Protein AF-A0A2N2DMI3-F1 (afdb_monomer)

pLDDT: mean 88.22, std 6.82, range [53.88, 96.31]

Foldseek 3Di:
DWDDDDPPDDDDPPDDIDDDDDDCPDDDDPCCVVVVHDDDPDDPVVVVVVVVVVD

Secondary structure (DSSP, 8-state):
-EE---TTSPP-TT---EE------S---HHHHHHT-----S-HHHHHHHHHHT-

Mean predicted aligned error: 5.8 Å

Solvent-accessible surface area (backbone atoms only — not comparable to full-atom values): 3885 Å² total; per-residue (Å²): 87,80,47,68,81,68,92,86,59,74,90,54,90,91,62,78,68,50,77,51,84,83,81,86,85,71,82,82,50,72,64,34,68,70,71,74,48,83,87,77,87,69,56,66,71,63,51,53,49,52,57,58,71,76,101

Structure (mmCIF, N/CA/C/O backbone):
data_AF-A0A2N2DMI3-F1
#
_entry.id   AF-A0A2N2DMI3-F1
#
loop_
_atom_site.group_PDB
_atom_site.id
_atom_site.type_symbol
_atom_site.label_atom_id
_atom_site.label_alt_id
_atom_site.label_comp_id
_atom_site.label_asym_id
_atom_site.label_entity_id
_atom_site.label_seq_id
_atom_site.pdbx_PDB_ins_code
_atom_site.Cartn_x
_atom_site.Cartn_y
_atom_site.Cartn_z
_atom_site.occupancy
_atom_site.B_iso_or_equiv
_atom_site.auth_seq_id
_atom_site.auth_comp_id
_atom_site.auth_asym_id
_atom_site.auth_atom_id
_atom_site.pdbx_PDB_model_num
ATOM 1 N N . TYR A 1 1 ? -4.220 4.627 -5.838 1.00 92.50 1 TYR A N 1
ATOM 2 C CA . TYR A 1 1 ? -3.144 5.040 -6.748 1.00 92.50 1 TYR A CA 1
ATOM 3 C C . TYR A 1 1 ? -3.292 4.340 -8.086 1.00 92.50 1 TYR A C 1
ATOM 5 O O . TYR A 1 1 ? -3.838 3.246 -8.125 1.00 92.50 1 TYR A O 1
ATOM 13 N N . LEU A 1 2 ? -2.855 4.977 -9.172 1.00 94.06 2 LEU A N 1
ATOM 14 C CA . LEU A 1 2 ? -2.713 4.331 -10.477 1.00 94.06 2 LEU A CA 1
ATOM 15 C C . LEU A 1 2 ? -1.235 4.013 -10.678 1.00 94.06 2 LEU A C 1
ATOM 17 O O . LEU A 1 2 ? -0.408 4.922 -10.622 1.00 94.06 2 LEU A O 1
ATOM 21 N N . HIS A 1 3 ? -0.933 2.747 -10.935 1.00 93.12 3 HIS A N 1
ATOM 22 C CA . HIS A 1 3 ? 0.410 2.280 -11.245 1.00 93.12 3 HIS A CA 1
ATOM 23 C C . HIS A 1 3 ? 0.447 1.882 -12.721 1.00 93.12 3 HIS A C 1
ATOM 25 O O . HIS A 1 3 ? -0.250 0.958 -13.143 1.00 93.12 3 HIS A O 1
ATOM 31 N N . SER A 1 4 ? 1.218 2.620 -13.521 1.00 91.44 4 SER A N 1
ATOM 32 C CA . SER A 1 4 ? 1.416 2.361 -14.951 1.00 91.44 4 SER A CA 1
ATOM 33 C C . SER A 1 4 ? 2.896 2.403 -15.322 1.00 91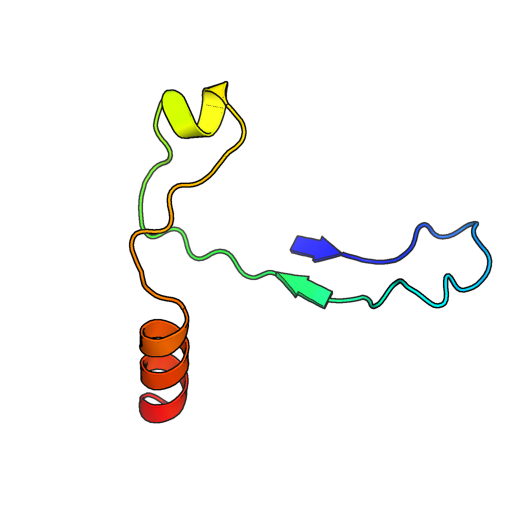.44 4 SER A C 1
ATOM 35 O O . SER A 1 4 ? 3.693 3.069 -14.659 1.00 91.44 4 SER A O 1
ATOM 37 N N . ALA A 1 5 ? 3.257 1.751 -16.430 1.00 90.75 5 ALA A N 1
ATOM 38 C CA . ALA A 1 5 ? 4.620 1.802 -16.942 1.00 90.75 5 ALA A CA 1
ATOM 39 C C . ALA A 1 5 ? 5.015 3.253 -17.291 1.00 90.75 5 ALA A C 1
ATOM 41 O O . ALA A 1 5 ? 4.161 4.032 -17.737 1.00 90.75 5 ALA A O 1
ATOM 42 N N . PRO A 1 6 ? 6.290 3.644 -17.118 1.00 88.50 6 PRO A N 1
ATOM 43 C CA . PRO A 1 6 ? 6.724 4.988 -17.476 1.0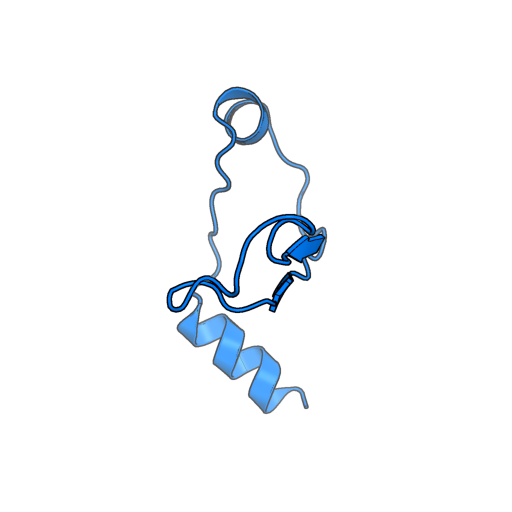0 88.50 6 PR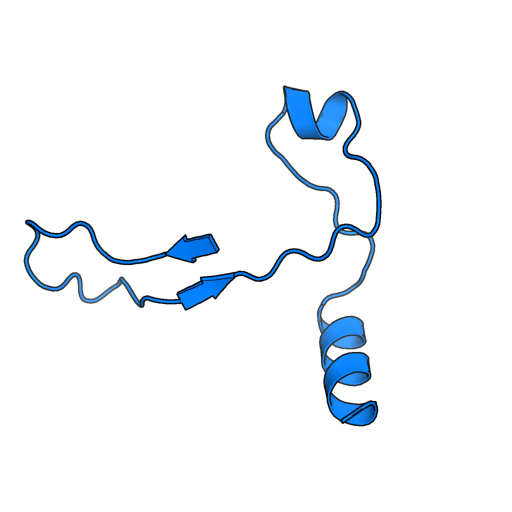O A CA 1
ATOM 44 C C . PRO A 1 6 ? 6.595 5.224 -18.990 1.00 88.50 6 PRO A C 1
ATOM 46 O O . PRO A 1 6 ? 6.979 4.381 -19.799 1.00 88.50 6 PRO A O 1
ATOM 49 N N . SER A 1 7 ? 6.102 6.399 -19.392 1.00 79.56 7 SER A N 1
ATOM 50 C CA . SER A 1 7 ? 5.597 6.659 -20.755 1.00 79.56 7 SER A CA 1
ATOM 51 C C . SER A 1 7 ? 6.617 6.569 -21.900 1.00 79.56 7 SER A C 1
ATOM 53 O O . SER A 1 7 ? 6.223 6.627 -23.059 1.00 79.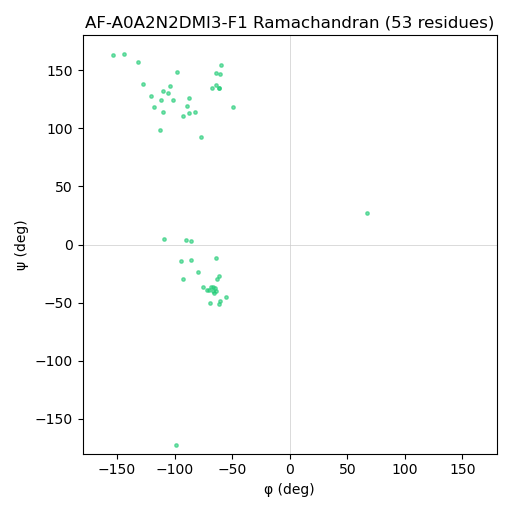56 7 SER A O 1
ATOM 55 N N . ARG A 1 8 ? 7.922 6.501 -21.609 1.00 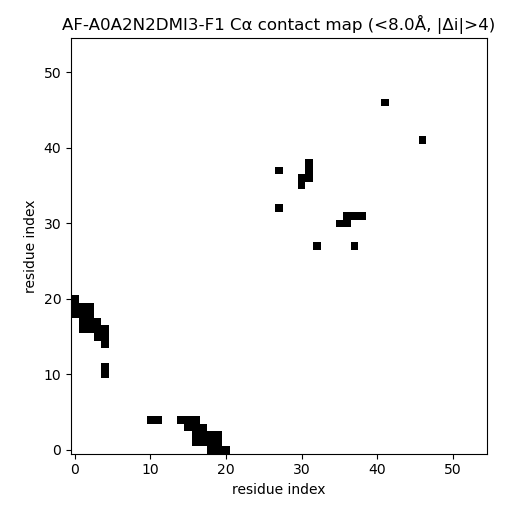81.56 8 ARG A N 1
ATOM 56 C CA . ARG A 1 8 ? 9.002 6.531 -22.617 1.00 81.56 8 ARG A CA 1
ATOM 57 C C . ARG A 1 8 ? 9.722 5.193 -22.800 1.00 81.56 8 ARG A C 1
ATOM 59 O O . ARG A 1 8 ? 10.706 5.144 -23.531 1.00 81.56 8 ARG A O 1
ATOM 66 N N . PHE A 1 9 ? 9.263 4.134 -22.141 1.00 77.50 9 PHE A N 1
ATOM 67 C CA . PHE A 1 9 ? 9.851 2.804 -22.272 1.00 77.50 9 PHE A CA 1
ATOM 68 C C . PHE A 1 9 ? 9.052 1.953 -23.255 1.00 77.50 9 PHE A C 1
ATOM 70 O O . PHE A 1 9 ? 7.837 2.098 -23.386 1.00 77.50 9 PHE A O 1
ATOM 77 N N . ASN A 1 10 ? 9.754 1.051 -23.941 1.00 79.94 10 ASN A N 1
ATOM 78 C CA . ASN A 1 10 ? 9.113 -0.022 -24.690 1.00 79.94 10 ASN A CA 1
ATOM 79 C C . ASN A 1 10 ? 8.286 -0.889 -23.716 1.00 79.94 10 ASN A C 1
ATOM 81 O O . ASN A 1 10 ? 8.634 -0.922 -22.530 1.00 79.94 10 ASN A O 1
ATOM 85 N N . PRO A 1 11 ? 7.228 -1.591 -24.167 1.00 78.25 11 PRO A N 1
ATOM 86 C CA . PRO A 1 11 ? 6.436 -2.449 -23.293 1.00 78.25 11 PRO A CA 1
ATOM 87 C C . PRO A 1 11 ? 7.341 -3.376 -22.476 1.00 78.25 11 PRO A C 1
ATOM 89 O O . PRO A 1 11 ? 8.108 -4.159 -23.037 1.00 78.25 11 PRO A O 1
ATOM 92 N N . LEU A 1 12 ? 7.284 -3.227 -21.152 1.00 86.62 12 LEU A N 1
ATOM 93 C CA . LEU A 1 12 ? 8.022 -4.062 -20.215 1.00 86.62 12 LEU A CA 1
ATOM 94 C C . LEU A 1 12 ? 7.207 -5.350 -20.029 1.00 86.62 12 LEU A C 1
ATOM 96 O O . LEU A 1 12 ? 6.095 -5.259 -19.508 1.00 86.62 12 LEU A O 1
ATOM 100 N N . PRO A 1 13 ? 7.707 -6.523 -20.458 1.00 87.62 13 PRO A N 1
ATOM 101 C CA . PRO A 1 13 ? 6.940 -7.768 -20.399 1.00 87.62 13 PRO A CA 1
ATOM 102 C C . PRO A 1 13 ? 6.562 -8.163 -18.966 1.00 87.62 13 PRO A C 1
ATOM 104 O O . PRO A 1 13 ? 5.521 -8.777 -18.766 1.00 87.62 13 PRO A O 1
ATOM 107 N N . ASP A 1 14 ? 7.359 -7.748 -17.978 1.00 91.31 14 ASP A N 1
ATOM 108 C CA . ASP A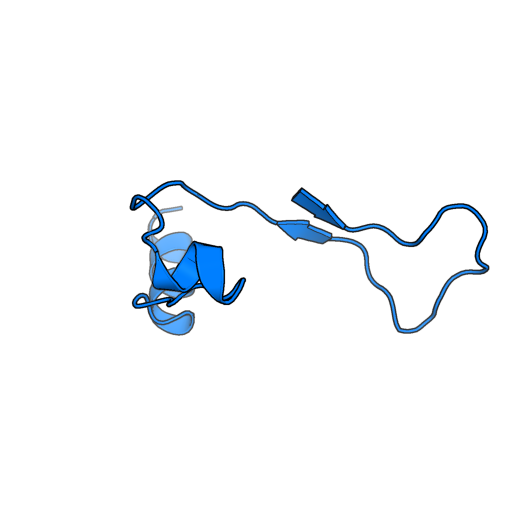 1 14 ? 7.139 -8.048 -16.560 1.00 91.31 14 ASP A CA 1
ATOM 109 C C . ASP A 1 14 ? 6.283 -6.989 -15.835 1.00 91.31 14 ASP A C 1
ATOM 111 O O . ASP A 1 14 ? 6.111 -7.060 -14.617 1.00 91.31 14 ASP A O 1
ATOM 115 N N . TYR A 1 15 ? 5.763 -5.975 -16.544 1.00 91.19 15 TYR A N 1
ATOM 116 C CA . TYR A 1 15 ? 4.962 -4.907 -15.941 1.00 91.19 15 TYR A CA 1
ATOM 117 C C . TYR A 1 15 ? 3.498 -4.958 -16.386 1.00 91.19 15 TYR A C 1
ATOM 119 O O . TYR A 1 15 ? 3.177 -4.798 -17.564 1.00 91.19 15 TYR A O 1
ATOM 127 N N . HIS A 1 16 ? 2.594 -5.030 -15.408 1.00 92.19 16 HIS A N 1
ATOM 128 C CA . HIS A 1 16 ? 1.155 -4.905 -15.614 1.00 92.19 16 HIS A CA 1
ATOM 129 C C . HIS A 1 16 ? 0.607 -3.724 -14.816 1.00 92.19 16 HIS A C 1
ATOM 131 O O . HIS A 1 16 ? 0.842 -3.596 -13.612 1.00 92.19 16 HIS A O 1
ATOM 137 N N . TRP A 1 17 ? -0.123 -2.843 -15.501 1.00 93.44 17 TRP A N 1
ATOM 138 C CA . TRP A 1 17 ? -0.782 -1.722 -14.845 1.00 93.44 17 TRP A CA 1
ATOM 139 C C . TRP A 1 17 ? -1.849 -2.232 -13.874 1.00 93.44 17 TRP A C 1
ATOM 141 O O . TRP A 1 17 ? -2.491 -3.254 -14.118 1.00 93.44 17 TRP A O 1
ATOM 151 N N . HIS A 1 18 ? -2.052 -1.506 -12.782 1.00 94.56 18 HIS A N 1
ATOM 152 C CA . HIS A 1 18 ? -3.135 -1.783 -11.846 1.00 94.56 18 HIS A CA 1
ATOM 153 C C . HIS A 1 18 ? -3.547 -0.513 -11.101 1.00 94.56 18 HIS A C 1
ATOM 155 O O . HIS A 1 18 ? -2.835 0.496 -11.077 1.00 94.56 18 HIS A O 1
ATOM 161 N N . ILE A 1 19 ? -4.729 -0.570 -10.493 1.00 96.31 19 ILE A N 1
ATOM 162 C CA . ILE A 1 19 ? -5.242 0.473 -9.609 1.00 96.31 19 ILE A CA 1
ATOM 163 C C . ILE A 1 19 ? -5.237 -0.078 -8.190 1.00 96.31 19 ILE A C 1
ATOM 165 O O . ILE A 1 19 ? -5.730 -1.170 -7.929 1.00 96.31 19 ILE A O 1
ATOM 169 N N . GLU A 1 20 ? -4.702 0.710 -7.275 1.00 94.94 20 GLU A N 1
ATOM 170 C CA . GLU A 1 20 ? -4.676 0.430 -5.849 1.00 94.94 20 GLU A CA 1
ATOM 171 C C . GLU A 1 20 ? -5.689 1.329 -5.133 1.00 94.94 20 GLU A C 1
ATOM 173 O O . GLU A 1 20 ? -5.701 2.547 -5.335 1.00 94.94 20 GLU A O 1
ATOM 178 N N . ILE A 1 21 ? -6.536 0.762 -4.280 1.00 90.81 21 ILE A N 1
ATOM 179 C CA . ILE A 1 21 ? -7.500 1.518 -3.475 1.00 90.81 21 ILE A CA 1
ATOM 180 C C . ILE A 1 21 ? -7.152 1.289 -2.010 1.00 90.81 21 ILE A C 1
ATOM 182 O O . ILE A 1 21 ? -7.211 0.161 -1.535 1.00 90.81 21 ILE A O 1
ATOM 186 N N . ILE A 1 22 ? -6.804 2.362 -1.297 1.00 89.00 22 ILE A N 1
ATOM 187 C CA . ILE A 1 22 ? -6.434 2.295 0.120 1.00 89.00 22 ILE A CA 1
ATOM 188 C C . ILE A 1 22 ? -7.509 3.009 0.946 1.00 89.00 22 ILE A C 1
ATOM 190 O O . ILE A 1 22 ? -7.501 4.244 1.021 1.00 89.00 22 ILE A O 1
ATOM 194 N N . PRO A 1 23 ? -8.463 2.274 1.544 1.00 85.94 23 PRO A N 1
ATOM 195 C CA . PRO A 1 23 ? -9.432 2.870 2.450 1.00 85.94 23 PRO A CA 1
ATOM 196 C C . PRO A 1 23 ? -8.728 3.344 3.728 1.00 85.94 23 PRO A C 1
ATOM 198 O O . PRO A 1 23 ? -7.925 2.626 4.322 1.00 85.94 23 PRO A O 1
ATOM 201 N N . LYS A 1 24 ? -9.039 4.562 4.181 1.00 82.69 24 LYS A N 1
ATOM 202 C CA . LYS A 1 24 ? -8.526 5.087 5.454 1.00 82.69 24 LYS A CA 1
ATOM 203 C C . LYS A 1 24 ? -9.301 4.466 6.616 1.00 82.69 24 LYS A C 1
ATOM 205 O O . LYS A 1 24 ? -10.347 4.981 6.996 1.00 82.69 24 LYS A O 1
ATOM 210 N N . LEU A 1 25 ? -8.792 3.360 7.152 1.00 83.56 25 LEU A N 1
ATOM 211 C CA . LEU A 1 25 ? -9.380 2.668 8.307 1.00 83.56 25 LEU A CA 1
ATOM 212 C C . LEU A 1 25 ? -8.776 3.135 9.640 1.00 83.56 25 LEU A C 1
ATOM 214 O O . LEU A 1 25 ? -9.454 3.134 10.663 1.00 83.56 25 LEU A O 1
ATOM 218 N N . THR A 1 26 ? -7.511 3.558 9.621 1.00 82.44 26 THR A N 1
ATOM 219 C CA . THR A 1 26 ? -6.756 4.040 10.783 1.00 82.44 26 THR A CA 1
ATOM 220 C C . THR A 1 26 ? -5.815 5.180 10.380 1.00 82.44 26 THR A C 1
ATOM 222 O O . THR A 1 26 ? -5.541 5.399 9.196 1.00 82.44 26 THR A O 1
ATOM 225 N N . THR A 1 27 ? -5.325 5.931 11.368 1.00 84.12 27 THR A N 1
ATOM 226 C CA . THR A 1 27 ? -4.288 6.953 11.167 1.00 84.12 27 THR A CA 1
ATOM 227 C C . THR A 1 27 ? -2.912 6.301 11.276 1.00 84.12 27 THR A C 1
ATOM 229 O O . THR A 1 27 ? -2.627 5.661 12.284 1.00 84.12 27 THR A O 1
ATOM 232 N N . ALA A 1 28 ? -2.060 6.485 10.263 1.00 83.06 28 ALA A N 1
ATOM 233 C CA . ALA A 1 28 ? -0.670 6.028 10.300 1.00 83.06 28 ALA A CA 1
ATOM 234 C C . ALA A 1 28 ? 0.099 6.714 11.442 1.00 83.06 28 ALA A C 1
ATOM 236 O O . ALA A 1 28 ? -0.015 7.932 11.618 1.00 83.06 28 ALA A O 1
ATOM 237 N N . ALA A 1 29 ? 0.871 5.946 12.211 1.00 86.56 29 ALA A N 1
ATOM 238 C CA . ALA A 1 29 ? 1.659 6.449 13.326 1.00 86.56 29 ALA A CA 1
ATOM 239 C C . ALA A 1 29 ? 3.132 6.656 12.923 1.00 86.56 29 ALA A C 1
ATOM 241 O O . ALA A 1 29 ? 3.515 6.594 11.753 1.00 86.56 29 ALA A O 1
ATOM 242 N N . GLY A 1 30 ? 3.974 6.971 13.912 1.00 88.81 30 GLY A N 1
ATOM 243 C CA . GLY A 1 30 ? 5.375 7.328 13.683 1.00 88.81 30 GLY A CA 1
ATOM 244 C C . GLY A 1 30 ? 6.217 6.207 13.068 1.00 88.81 30 GLY A C 1
ATOM 245 O O . GLY A 1 30 ? 7.144 6.501 12.319 1.00 88.81 30 GLY A O 1
ATOM 246 N N . PHE A 1 31 ? 5.892 4.939 13.337 1.00 88.44 31 PHE A N 1
ATOM 247 C CA . PHE A 1 31 ? 6.600 3.814 12.726 1.00 88.44 31 PHE A CA 1
ATOM 248 C C . PHE A 1 31 ? 6.290 3.714 11.233 1.00 88.44 31 PHE A C 1
ATOM 250 O O . PHE A 1 31 ? 7.217 3.677 10.427 1.00 88.44 31 PHE A O 1
ATOM 257 N N . GLU A 1 32 ? 5.011 3.730 10.852 1.00 89.44 32 GLU A N 1
ATOM 258 C CA . GLU A 1 32 ? 4.616 3.559 9.455 1.00 89.44 32 GLU A CA 1
ATOM 259 C C . GLU A 1 32 ? 5.123 4.706 8.580 1.00 89.44 32 GLU A C 1
ATOM 261 O O . GLU A 1 32 ? 5.624 4.485 7.476 1.00 89.44 32 GLU A O 1
ATOM 266 N N . LEU A 1 33 ? 5.065 5.932 9.107 1.00 86.56 33 LEU A N 1
ATOM 267 C CA . LEU A 1 33 ? 5.577 7.120 8.428 1.00 86.56 33 LEU A CA 1
ATOM 268 C C . LEU A 1 33 ? 7.111 7.162 8.397 1.00 86.56 33 LEU A C 1
ATOM 270 O O . LEU A 1 33 ? 7.686 7.574 7.393 1.00 86.56 33 LEU A O 1
ATOM 274 N N . GLY A 1 34 ? 7.774 6.747 9.479 1.00 90.56 34 GLY A N 1
ATOM 275 C CA . GLY A 1 34 ? 9.233 6.785 9.594 1.00 90.56 34 GLY A CA 1
ATOM 276 C C . GLY A 1 34 ? 9.941 5.689 8.797 1.00 90.56 34 GLY A C 1
ATOM 277 O O . GLY A 1 34 ? 11.005 5.935 8.235 1.00 90.56 34 GLY A O 1
ATOM 278 N N . ALA A 1 35 ? 9.353 4.493 8.728 1.00 90.88 35 ALA A N 1
ATOM 279 C CA . ALA A 1 35 ? 9.906 3.348 8.006 1.00 90.88 35 ALA A CA 1
ATOM 280 C C . ALA A 1 35 ? 9.375 3.214 6.567 1.00 90.88 35 ALA A C 1
ATOM 282 O O . ALA A 1 35 ? 9.934 2.444 5.789 1.00 90.88 35 ALA A O 1
ATOM 283 N N . GLY A 1 36 ? 8.295 3.920 6.208 1.00 86.06 36 GLY A N 1
ATOM 284 C CA . GLY A 1 36 ? 7.645 3.780 4.900 1.00 86.06 36 GLY A CA 1
ATOM 285 C C . GLY A 1 36 ? 6.971 2.418 4.699 1.00 86.06 36 GLY A C 1
ATOM 286 O O . GLY A 1 36 ? 6.858 1.949 3.569 1.00 86.06 36 GLY A O 1
ATOM 287 N N . MET A 1 37 ? 6.554 1.767 5.788 1.00 86.12 37 MET A N 1
ATOM 288 C CA . MET A 1 37 ? 5.968 0.426 5.791 1.00 86.12 37 MET A CA 1
ATOM 289 C C . MET A 1 37 ? 4.639 0.434 6.538 1.00 86.12 37 MET A C 1
ATOM 291 O O . MET A 1 37 ? 4.538 1.018 7.609 1.00 86.12 37 MET A O 1
ATOM 295 N N . PHE A 1 38 ? 3.634 -0.261 6.014 1.00 86.75 38 PHE A N 1
ATOM 296 C CA . PHE A 1 38 ? 2.333 -0.380 6.666 1.00 86.75 38 PHE A CA 1
ATOM 297 C C . PHE A 1 38 ? 2.173 -1.753 7.309 1.00 86.75 38 PHE A C 1
ATOM 299 O O . PHE A 1 38 ? 2.480 -2.777 6.698 1.00 86.75 38 PHE A O 1
ATOM 306 N N . ILE A 1 39 ? 1.651 -1.775 8.535 1.00 87.31 39 ILE A N 1
ATOM 307 C CA . ILE A 1 39 ? 1.265 -3.013 9.209 1.00 87.31 39 ILE A CA 1
ATOM 308 C C . ILE A 1 39 ? -0.175 -3.326 8.810 1.00 87.31 39 ILE A C 1
ATOM 310 O O . ILE A 1 39 ? -1.101 -2.609 9.186 1.00 87.31 39 ILE A O 1
ATOM 314 N N . ASN A 1 40 ? -0.369 -4.409 8.058 1.00 86.88 40 ASN A N 1
ATOM 315 C CA . ASN A 1 40 ? -1.704 -4.916 7.773 1.00 86.88 40 ASN A CA 1
ATOM 316 C C . ASN A 1 40 ? -2.091 -5.985 8.803 1.00 86.88 40 ASN A C 1
ATOM 318 O O . ASN A 1 40 ? -1.538 -7.082 8.807 1.00 86.88 40 ASN A O 1
ATOM 322 N N . ILE A 1 41 ? -3.047 -5.656 9.671 1.00 85.44 41 ILE A N 1
ATOM 323 C CA . ILE A 1 41 ? -3.606 -6.592 10.659 1.00 85.44 41 ILE A CA 1
ATOM 324 C C . ILE A 1 41 ? -4.753 -7.438 10.089 1.00 85.44 41 ILE A C 1
ATOM 326 O O . ILE A 1 41 ? -5.158 -8.417 10.713 1.00 85.44 41 ILE A O 1
ATOM 330 N N . ALA A 1 42 ? -5.291 -7.064 8.923 1.00 89.25 42 ALA A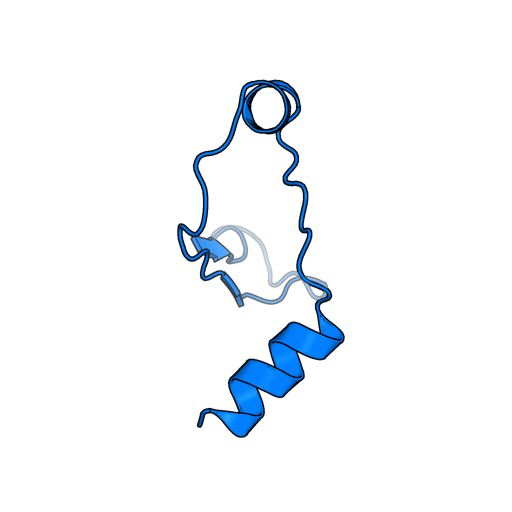 N 1
ATOM 331 C CA . ALA A 1 42 ? -6.330 -7.816 8.242 1.00 89.25 42 ALA A CA 1
ATOM 332 C C . ALA A 1 42 ? -5.685 -8.849 7.316 1.00 89.25 42 ALA 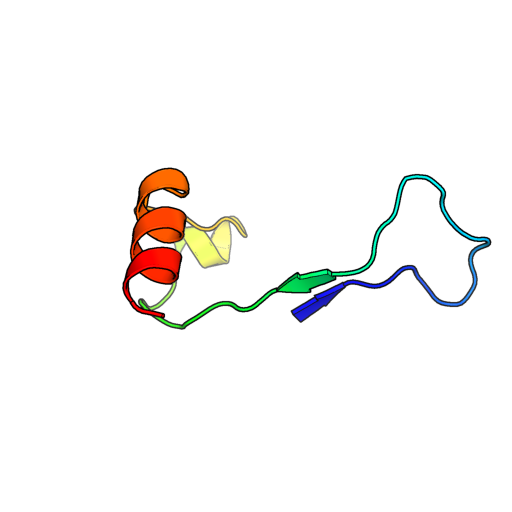A C 1
ATOM 334 O O . ALA A 1 42 ? -4.954 -8.517 6.381 1.00 89.25 42 ALA A O 1
ATOM 335 N N . ASN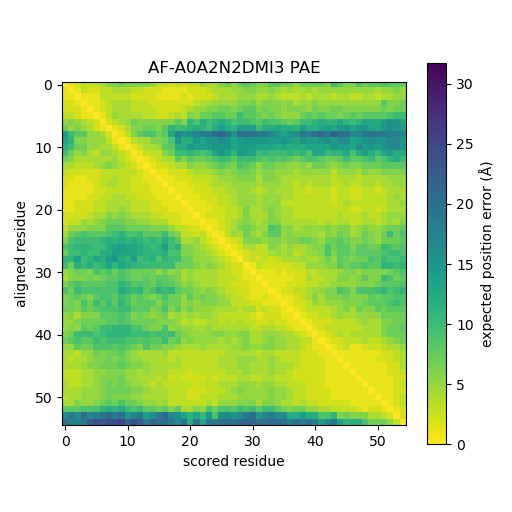 A 1 43 ? -5.979 -10.118 7.574 1.00 93.19 43 ASN A N 1
ATOM 336 C CA . ASN A 1 43 ? -5.551 -11.201 6.708 1.00 93.19 43 ASN A CA 1
ATOM 337 C C . ASN A 1 43 ? -6.159 -11.017 5.287 1.00 93.19 43 ASN A C 1
ATOM 339 O O . ASN A 1 43 ? -7.351 -10.693 5.168 1.00 93.19 43 ASN A O 1
ATOM 343 N N . PRO A 1 44 ? -5.364 -11.181 4.212 1.00 92.75 44 PRO A N 1
ATOM 344 C CA . PRO A 1 44 ? -5.834 -10.944 2.850 1.00 92.75 44 PRO A CA 1
ATOM 345 C C . PRO A 1 44 ? -6.879 -11.969 2.396 1.00 92.75 44 PRO A C 1
ATOM 347 O O . PRO A 1 44 ? -7.836 -11.582 1.724 1.00 92.75 44 PRO A O 1
ATOM 350 N N . GLU A 1 45 ? -6.758 -13.238 2.794 1.00 95.44 45 GLU A N 1
ATOM 351 C CA . GLU A 1 45 ? -7.735 -14.286 2.482 1.00 95.44 45 GLU A CA 1
ATOM 352 C C . GLU A 1 45 ? -9.120 -13.957 3.064 1.00 95.44 45 GLU A C 1
ATOM 354 O O . GLU A 1 45 ? -10.116 -13.951 2.336 1.00 95.44 45 GLU A O 1
ATOM 359 N N . ALA A 1 46 ? -9.175 -13.588 4.346 1.00 93.62 46 ALA A N 1
ATOM 360 C CA . ALA A 1 46 ? -10.413 -13.199 5.022 1.00 93.62 46 ALA A CA 1
ATOM 361 C C . ALA A 1 46 ? -11.010 -11.904 4.440 1.00 93.62 46 ALA A C 1
ATOM 363 O O . ALA A 1 46 ? -12.225 -11.770 4.301 1.00 93.62 46 ALA A O 1
ATOM 364 N N . SER A 1 47 ? -10.158 -10.947 4.059 1.00 92.25 47 SER A N 1
ATOM 365 C CA . SER A 1 47 ? -10.599 -9.689 3.441 1.00 92.25 47 SER A CA 1
ATOM 366 C C . SER A 1 47 ? -11.228 -9.926 2.064 1.00 92.25 47 SER A C 1
ATOM 368 O O . SER A 1 47 ? -12.256 -9.331 1.738 1.00 92.25 47 SER A O 1
ATOM 370 N N . ALA A 1 48 ? -10.636 -10.813 1.258 1.00 94.12 48 ALA A N 1
ATOM 371 C CA . ALA A 1 48 ? -11.158 -11.176 -0.056 1.00 94.12 48 ALA A CA 1
ATOM 372 C C . ALA A 1 48 ? -12.500 -11.918 0.039 1.00 94.12 48 ALA A C 1
ATOM 374 O O . ALA A 1 48 ? -13.401 -11.659 -0.760 1.00 94.12 48 ALA A O 1
ATOM 375 N N . GLU A 1 49 ? -12.649 -12.817 1.016 1.00 96.06 49 GLU A N 1
ATOM 376 C CA . GLU A 1 49 ? -13.923 -13.480 1.309 1.00 96.06 49 GLU A CA 1
ATOM 377 C C . GLU A 1 49 ? -15.003 -12.472 1.709 1.00 96.06 49 GLU A C 1
ATOM 379 O O . GLU A 1 49 ? -16.048 -12.420 1.061 1.00 96.06 49 GLU A O 1
ATOM 384 N N . PHE A 1 50 ? -14.708 -11.592 2.670 1.00 93.75 50 PHE A N 1
ATOM 385 C CA . PHE A 1 50 ? -15.640 -10.553 3.109 1.00 93.75 50 PHE A CA 1
ATOM 386 C C . PHE A 1 50 ? -16.132 -9.672 1.950 1.00 93.75 50 PHE A C 1
ATOM 388 O O . PHE A 1 50 ? -17.328 -9.401 1.847 1.00 93.75 50 PHE A O 1
ATOM 395 N N . LEU A 1 51 ? -15.230 -9.231 1.065 1.00 92.31 51 LEU A N 1
ATOM 396 C CA . LEU A 1 51 ? -15.602 -8.411 -0.093 1.00 92.31 51 LEU A CA 1
ATOM 397 C C . LEU A 1 51 ? -16.465 -9.179 -1.100 1.00 92.31 51 LEU A C 1
ATOM 399 O O . LEU A 1 51 ? -17.371 -8.591 -1.682 1.00 92.31 51 LEU A O 1
ATOM 403 N N . ARG A 1 52 ? -16.210 -10.476 -1.302 1.00 95.06 52 ARG A N 1
ATOM 404 C CA . ARG A 1 52 ? -16.985 -11.318 -2.224 1.00 95.06 52 ARG A CA 1
ATOM 405 C C . ARG A 1 52 ? -18.397 -11.598 -1.709 1.00 95.06 52 ARG A C 1
ATOM 407 O O . ARG A 1 52 ? -19.321 -11.624 -2.508 1.00 95.06 52 ARG A O 1
ATOM 414 N N . GLU A 1 53 ? -18.558 -11.824 -0.408 1.00 95.50 53 GLU A N 1
ATOM 415 C CA . GLU A 1 53 ? -19.851 -12.169 0.206 1.00 95.50 53 GLU A CA 1
ATOM 416 C C . GLU A 1 53 ? -20.766 -10.964 0.441 1.00 95.50 53 GLU A C 1
ATOM 418 O O . GLU A 1 53 ? -21.981 -11.108 0.563 1.00 95.50 53 GLU A O 1
ATOM 423 N N . ARG A 1 54 ? -20.185 -9.768 0.552 1.00 78.31 54 ARG A N 1
ATOM 424 C CA . ARG A 1 54 ? -20.919 -8.508 0.745 1.00 78.31 54 ARG A CA 1
ATOM 425 C C . ARG A 1 54 ? -21.381 -7.869 -0.571 1.00 78.31 54 ARG A C 1
ATOM 427 O O . ARG A 1 54 ? -21.944 -6.775 -0.520 1.00 78.31 54 ARG A O 1
ATOM 434 N N . HIS A 1 55 ? -21.128 -8.527 -1.700 1.00 53.88 55 HIS A N 1
ATOM 435 C CA . HIS A 1 55 ? -21.496 -8.107 -3.050 1.00 53.88 55 HIS A CA 1
ATOM 436 C C . HIS A 1 55 ? -22.681 -8.900 -3.604 1.00 53.88 55 HIS A C 1
ATOM 438 O O . HIS A 1 55 ? -22.787 -10.108 -3.302 1.00 53.88 55 HIS A O 1
#

Sequence (55 aa):
YLHSAPSRFNPLPDYHWHIEIIPKLTTAAGFELGAGMFINIANPEASAEFLRERH

Radius of gyration: 15.81 Å; Cα contacts (8 Å, |Δi|>4): 27; chains: 1; bounding box: 31×22×38 Å